Protein AF-A0A0C1NSX1-F1 (afdb_monomer_lite)

Radius of gyration: 23.9 Å; chains: 1; bounding box: 41×48×66 Å

Structure (mmCIF, N/CA/C/O backbone):
data_AF-A0A0C1NSX1-F1
#
_entry.id   AF-A0A0C1NSX1-F1
#
loop_
_atom_site.group_PDB
_atom_site.id
_atom_site.type_symbol
_atom_site.label_atom_id
_atom_site.label_alt_id
_atom_site.label_comp_id
_atom_site.label_asym_id
_atom_site.label_entity_id
_atom_site.label_seq_id
_atom_site.pdbx_PDB_ins_code
_atom_site.Cartn_x
_atom_site.Cartn_y
_atom_site.Cartn_z
_atom_site.occupancy
_atom_site.B_iso_or_equiv
_atom_site.auth_seq_id
_atom_site.auth_comp_id
_atom_site.auth_asym_id
_atom_site.auth_atom_id
_atom_site.pdbx_PDB_model_num
ATOM 1 N N . MET A 1 1 ? 7.435 30.201 -27.116 1.00 33.66 1 MET A N 1
ATOM 2 C CA . MET A 1 1 ? 8.079 30.178 -28.446 1.00 33.66 1 MET A CA 1
ATOM 3 C C . MET A 1 1 ? 8.392 28.733 -28.771 1.00 33.66 1 MET A C 1
ATOM 5 O O . MET A 1 1 ? 9.261 28.170 -28.120 1.00 33.66 1 MET A O 1
ATOM 9 N N . SER A 1 2 ? 7.653 28.121 -29.693 1.00 36.94 2 SER A N 1
ATOM 10 C CA . SER A 1 2 ? 7.909 26.737 -30.106 1.00 36.94 2 SER A CA 1
ATOM 11 C C . SER A 1 2 ? 8.778 26.759 -31.358 1.00 36.94 2 SER A C 1
ATOM 13 O O . SER A 1 2 ? 8.396 27.366 -32.356 1.00 36.94 2 SER A O 1
ATOM 15 N N . PHE A 1 3 ? 9.962 26.157 -31.272 1.00 48.28 3 PHE A N 1
ATOM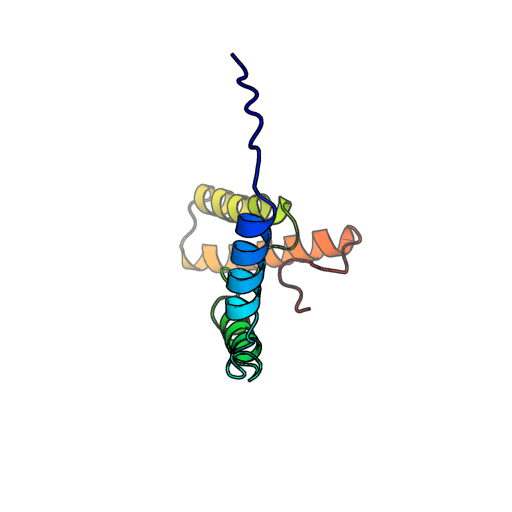 16 C CA . PHE A 1 3 ? 10.903 26.027 -32.379 1.00 48.28 3 PHE A CA 1
ATOM 17 C C . PHE A 1 3 ? 10.681 24.676 -33.056 1.00 48.28 3 PHE A C 1
ATOM 19 O O . PHE A 1 3 ? 10.673 23.644 -32.386 1.00 48.28 3 PHE A O 1
ATOM 26 N N . LEU A 1 4 ? 10.476 24.692 -34.371 1.00 41.91 4 LEU A N 1
ATOM 27 C CA . LEU A 1 4 ? 10.332 23.493 -35.185 1.00 41.91 4 LEU A CA 1
ATOM 28 C C . LEU A 1 4 ? 11.605 23.364 -36.024 1.00 41.91 4 LEU A C 1
ATOM 30 O O . LEU A 1 4 ? 11.859 24.201 -36.886 1.00 41.91 4 LEU A O 1
ATOM 34 N N . SER A 1 5 ? 12.423 22.357 -35.721 1.00 45.56 5 SER A N 1
ATOM 35 C CA . SER A 1 5 ? 13.643 22.054 -36.473 1.00 45.56 5 SER A CA 1
ATOM 36 C C . SER A 1 5 ? 13.412 20.824 -37.335 1.00 45.56 5 SER A C 1
ATOM 38 O O . SER A 1 5 ? 12.991 19.784 -36.826 1.00 45.56 5 SER A O 1
ATOM 40 N N . TRP A 1 6 ? 13.690 20.941 -38.630 1.00 54.56 6 TRP A N 1
ATOM 41 C CA . TRP A 1 6 ? 13.709 19.816 -39.556 1.00 54.56 6 TRP A CA 1
ATOM 42 C C . TRP A 1 6 ? 15.091 19.162 -39.492 1.00 54.56 6 TRP A C 1
ATOM 44 O O . TRP A 1 6 ? 16.081 19.754 -39.918 1.00 54.56 6 TRP A O 1
ATOM 54 N N . LEU A 1 7 ? 15.165 17.965 -38.909 1.00 53.53 7 LEU A N 1
ATOM 55 C CA . LEU A 1 7 ? 16.390 17.171 -38.861 1.00 53.53 7 LEU A CA 1
ATOM 56 C C . LEU A 1 7 ? 16.454 16.344 -40.152 1.00 53.53 7 LEU A C 1
ATOM 58 O O . LEU A 1 7 ? 15.807 15.304 -40.255 1.00 53.53 7 LEU A O 1
ATOM 62 N N . ASP A 1 8 ? 17.171 16.841 -41.158 1.00 56.22 8 ASP A N 1
ATOM 63 C CA . ASP A 1 8 ? 17.446 16.068 -42.369 1.00 56.22 8 ASP A CA 1
ATOM 64 C C . ASP A 1 8 ? 18.477 14.995 -42.011 1.00 56.22 8 ASP A C 1
ATOM 66 O O . ASP A 1 8 ? 19.658 15.280 -41.816 1.00 56.22 8 ASP A O 1
ATOM 70 N N . TYR A 1 9 ? 18.002 13.776 -41.773 1.00 56.59 9 TYR A N 1
ATOM 71 C CA . TYR A 1 9 ? 18.854 12.668 -41.380 1.00 56.59 9 TYR A CA 1
ATOM 72 C C . TYR A 1 9 ? 19.245 11.895 -42.630 1.00 56.59 9 TYR A C 1
ATOM 74 O O . TYR A 1 9 ? 18.379 11.361 -43.330 1.00 56.59 9 TYR A O 1
ATOM 82 N N . SER A 1 10 ? 20.544 11.836 -42.927 1.00 67.44 10 SER A N 1
ATOM 83 C CA . SER A 1 10 ? 21.004 11.090 -44.091 1.00 67.44 10 SER A CA 1
ATOM 84 C C . SER A 1 10 ? 20.699 9.602 -43.894 1.00 67.44 10 SER A C 1
ATOM 86 O O . SER A 1 10 ? 20.864 9.035 -42.809 1.00 67.44 10 SER A O 1
ATOM 88 N N . GLU A 1 11 ? 20.259 8.928 -44.956 1.00 67.75 11 GLU A N 1
ATOM 89 C CA . GLU A 1 11 ? 19.953 7.491 -44.923 1.00 67.75 11 GLU A CA 1
ATOM 90 C C . GLU A 1 11 ? 21.154 6.659 -44.419 1.00 67.75 11 GLU A C 1
ATOM 92 O O . GLU A 1 11 ? 20.992 5.625 -43.766 1.00 67.75 11 GLU A O 1
ATOM 97 N N . ALA A 1 12 ? 22.371 7.162 -44.657 1.00 72.62 12 ALA A N 1
ATOM 98 C CA . ALA A 1 12 ? 23.625 6.584 -44.191 1.00 72.62 12 ALA A CA 1
ATOM 99 C C . ALA A 1 12 ? 23.780 6.619 -42.660 1.00 72.62 12 ALA A C 1
ATOM 101 O O . ALA A 1 12 ? 24.256 5.648 -42.066 1.00 72.62 12 ALA A O 1
ATOM 102 N N . GLU A 1 13 ? 23.366 7.701 -42.000 1.00 70.31 13 GLU A N 1
ATOM 103 C CA . GLU A 1 13 ? 23.410 7.804 -40.539 1.00 70.31 13 GLU A CA 1
ATOM 104 C C . GLU A 1 13 ? 22.348 6.904 -39.901 1.00 70.31 13 GLU A C 1
ATOM 106 O O . GLU A 1 13 ? 22.645 6.198 -38.934 1.00 70.31 13 GLU A O 1
ATOM 111 N N . ARG A 1 14 ? 21.160 6.806 -40.517 1.00 72.00 14 ARG A N 1
ATOM 112 C CA . ARG A 1 14 ? 20.116 5.851 -40.105 1.00 72.00 14 ARG A CA 1
ATOM 113 C C . ARG A 1 14 ? 20.602 4.425 -40.151 1.00 72.00 14 ARG A C 1
ATOM 115 O O . ARG A 1 14 ? 20.344 3.674 -39.212 1.00 72.00 14 ARG A O 1
ATOM 122 N N . ARG A 1 15 ? 21.319 4.055 -41.206 1.00 77.62 15 ARG A N 1
ATOM 123 C CA . ARG A 1 15 ? 21.866 2.707 -41.323 1.00 77.62 15 ARG A CA 1
ATOM 124 C C . ARG A 1 15 ? 22.898 2.428 -40.237 1.00 77.62 15 ARG A C 1
ATOM 126 O O . ARG A 1 15 ? 22.773 1.426 -39.547 1.00 77.62 15 ARG A O 1
ATOM 133 N N . LYS A 1 16 ? 23.812 3.370 -39.981 1.00 78.38 16 LYS A N 1
ATOM 134 C CA . LYS A 1 16 ? 24.784 3.261 -38.881 1.00 78.38 16 LYS A CA 1
ATOM 135 C C . LYS A 1 16 ? 24.128 3.143 -37.505 1.00 78.38 16 LYS A C 1
ATOM 137 O O . LYS A 1 16 ? 24.559 2.312 -36.715 1.00 78.38 16 LYS A O 1
ATOM 142 N N . MET A 1 17 ? 23.103 3.942 -37.199 1.00 74.81 17 MET A N 1
ATOM 143 C CA . MET A 1 17 ? 22.391 3.822 -35.920 1.00 74.81 17 MET A CA 1
ATOM 144 C C . MET A 1 17 ? 21.678 2.477 -35.793 1.00 74.81 17 MET A C 1
ATOM 146 O O . MET A 1 17 ? 21.740 1.864 -34.732 1.00 74.81 17 MET A O 1
ATOM 150 N N . LEU A 1 18 ? 21.031 2.003 -36.860 1.00 78.06 18 LEU A N 1
ATOM 151 C CA . LEU A 1 18 ? 20.379 0.694 -36.858 1.00 78.06 18 LEU A CA 1
ATOM 152 C C . LEU A 1 18 ? 21.389 -0.447 -36.687 1.00 78.06 18 LEU A C 1
ATOM 154 O O . LEU A 1 18 ? 21.120 -1.364 -35.918 1.00 78.06 18 LEU A O 1
ATOM 158 N N . ASP A 1 19 ? 22.564 -0.357 -37.311 1.00 78.00 19 ASP A N 1
ATOM 159 C CA . ASP A 1 19 ? 23.637 -1.339 -37.141 1.00 78.00 19 ASP A CA 1
ATOM 160 C C . ASP A 1 19 ? 24.171 -1.338 -35.699 1.00 78.00 19 ASP A C 1
ATOM 162 O O . ASP A 1 19 ? 24.331 -2.399 -35.099 1.00 78.00 19 ASP A O 1
ATOM 166 N N . VAL A 1 20 ? 24.360 -0.163 -35.086 1.00 75.56 20 VAL A N 1
ATOM 167 C CA . VAL A 1 20 ? 24.753 -0.042 -33.669 1.00 75.56 20 VAL A CA 1
ATOM 168 C C . VAL A 1 20 ? 23.689 -0.635 -32.743 1.00 75.56 20 VAL A C 1
ATOM 170 O O . VAL A 1 20 ? 24.022 -1.403 -31.844 1.00 75.56 20 VAL A O 1
ATOM 173 N N . ILE A 1 21 ? 22.409 -0.343 -32.980 1.00 72.69 21 ILE A N 1
ATOM 174 C CA . ILE A 1 21 ? 21.299 -0.939 -32.223 1.00 72.69 21 ILE A CA 1
ATOM 175 C C . ILE A 1 21 ? 21.285 -2.463 -32.402 1.00 72.69 21 ILE A C 1
ATOM 177 O O . ILE A 1 21 ? 21.087 -3.183 -31.427 1.00 72.69 21 ILE A O 1
ATOM 181 N N . SER A 1 22 ? 21.554 -2.969 -33.610 1.00 70.00 22 SER A N 1
ATOM 182 C CA . SER A 1 22 ? 21.608 -4.411 -33.884 1.00 70.00 22 SER A CA 1
ATOM 183 C C . SER A 1 22 ? 22.763 -5.118 -33.159 1.00 70.00 22 SER A C 1
ATOM 185 O O . SER A 1 22 ? 22.605 -6.252 -32.711 1.00 70.00 22 SER A O 1
ATOM 187 N N . LEU A 1 23 ? 23.897 -4.432 -32.970 1.00 67.88 23 LEU A N 1
ATOM 188 C CA . LEU A 1 23 ? 25.037 -4.933 -32.197 1.00 67.88 23 LEU A CA 1
ATOM 189 C C . LEU A 1 23 ? 24.711 -5.028 -30.701 1.00 67.88 23 LEU A C 1
ATOM 191 O O . LEU A 1 23 ? 25.118 -5.987 -30.058 1.00 67.88 23 LEU A O 1
ATOM 195 N N . PHE A 1 24 ? 23.919 -4.099 -30.155 1.00 61.03 24 PHE A N 1
ATOM 196 C CA . PHE A 1 24 ? 23.404 -4.192 -28.779 1.00 61.03 24 PHE A CA 1
ATOM 197 C C . PHE A 1 24 ? 22.213 -5.154 -28.631 1.00 61.03 24 PHE A C 1
ATOM 199 O O . PHE A 1 24 ? 21.915 -5.591 -27.523 1.00 61.03 24 PHE A O 1
ATOM 206 N N . GLN A 1 25 ? 21.544 -5.512 -29.732 1.00 60.69 25 GLN A N 1
ATOM 207 C CA . GLN A 1 25 ? 20.566 -6.604 -29.776 1.00 60.69 25 GLN A CA 1
ATOM 208 C C . GLN A 1 25 ? 21.219 -7.989 -29.856 1.00 60.69 25 GLN A C 1
ATOM 210 O O . GLN A 1 25 ? 20.497 -8.989 -29.791 1.00 60.69 25 GLN A O 1
ATOM 215 N N . GLN A 1 26 ? 22.553 -8.088 -29.967 1.00 55.53 26 GLN A N 1
ATOM 216 C CA . GLN A 1 26 ? 23.231 -9.357 -29.722 1.00 55.53 26 GLN A CA 1
ATOM 217 C C . GLN A 1 26 ? 23.032 -9.741 -28.258 1.00 55.53 26 GLN A C 1
ATOM 219 O O . GLN A 1 26 ? 23.663 -9.248 -27.328 1.00 55.53 26 GLN A O 1
ATOM 224 N N . LYS A 1 27 ? 22.054 -10.623 -28.107 1.00 52.97 27 LYS A N 1
ATOM 225 C CA . LYS A 1 27 ? 21.547 -11.231 -26.894 1.00 52.97 27 LYS A CA 1
ATOM 226 C C . LYS A 1 27 ? 22.667 -12.042 -26.243 1.00 52.97 27 LYS A C 1
ATOM 228 O O . LYS A 1 27 ? 22.868 -13.210 -26.571 1.00 52.97 27 LYS A O 1
ATOM 233 N N . GLU A 1 28 ? 23.422 -11.415 -25.346 1.00 53.28 28 GLU A N 1
ATOM 234 C CA . GLU A 1 28 ? 24.316 -12.116 -24.425 1.00 53.28 28 GLU A CA 1
ATOM 235 C C . GLU A 1 28 ? 23.496 -13.215 -23.729 1.00 53.28 28 GLU A C 1
ATOM 237 O O . GLU A 1 28 ? 22.625 -12.943 -22.903 1.00 53.28 28 GLU A O 1
ATOM 242 N N . SER A 1 29 ? 23.748 -14.477 -24.090 1.00 51.09 29 SER A N 1
ATOM 243 C CA . SER A 1 29 ? 23.002 -15.669 -23.638 1.00 51.09 29 SER A CA 1
ATOM 244 C C . SER A 1 29 ? 23.074 -15.924 -22.124 1.00 51.09 29 SER A C 1
ATOM 246 O O . SER A 1 29 ? 22.599 -16.946 -21.638 1.00 51.09 29 SER A O 1
ATOM 248 N N . ARG A 1 30 ? 23.673 -15.012 -21.354 1.00 51.81 30 ARG A N 1
ATOM 249 C CA . ARG A 1 30 ? 23.765 -15.084 -19.894 1.00 51.81 30 ARG A CA 1
ATOM 250 C C . ARG A 1 30 ? 22.492 -14.641 -19.178 1.00 51.81 30 ARG A C 1
ATOM 252 O O . ARG A 1 30 ? 22.314 -15.053 -18.036 1.00 51.81 30 ARG A O 1
ATOM 259 N N . ASP A 1 31 ? 21.625 -13.851 -19.812 1.00 52.84 31 ASP A N 1
ATOM 260 C CA . ASP A 1 31 ? 20.462 -13.255 -19.129 1.00 52.84 31 ASP A CA 1
ATOM 261 C C . ASP A 1 31 ? 19.196 -14.137 -19.156 1.00 52.84 31 ASP A C 1
ATOM 263 O O . ASP A 1 31 ? 18.249 -13.904 -18.412 1.00 52.84 31 ASP A O 1
ATOM 267 N N . GLU A 1 32 ? 19.186 -15.220 -19.945 1.00 55.78 32 GLU A N 1
ATOM 268 C CA . GLU A 1 32 ? 18.072 -16.187 -19.965 1.00 55.78 32 GLU A CA 1
ATOM 269 C C . GLU A 1 32 ? 18.200 -17.310 -18.921 1.00 55.78 32 GLU A C 1
ATOM 271 O O . GLU A 1 32 ? 17.317 -18.155 -18.808 1.00 55.78 32 GLU A O 1
ATOM 276 N N . LEU A 1 33 ? 19.256 -17.317 -18.098 1.00 56.38 33 LEU A N 1
ATOM 277 C CA . LEU A 1 33 ? 19.472 -18.344 -17.064 1.00 56.38 33 LEU A CA 1
ATOM 278 C C . LEU A 1 33 ? 18.534 -18.226 -15.844 1.00 56.38 33 LEU A C 1
ATOM 280 O O . LEU A 1 33 ? 18.786 -18.831 -14.805 1.00 56.38 33 LEU A O 1
ATOM 284 N N . GLY A 1 34 ? 17.450 -17.451 -15.939 1.00 57.50 34 GLY A N 1
ATOM 285 C CA . GLY A 1 34 ? 16.452 -17.342 -14.872 1.00 57.50 34 GLY A CA 1
ATOM 286 C C . GLY A 1 34 ? 16.944 -16.592 -13.634 1.00 57.50 34 GLY A C 1
ATOM 287 O O . GLY A 1 34 ? 16.263 -16.595 -12.614 1.00 57.50 34 GLY A O 1
ATOM 288 N N . VAL A 1 35 ? 18.099 -15.917 -13.704 1.00 66.19 35 VAL A N 1
ATOM 289 C CA . VAL A 1 35 ? 18.626 -15.105 -12.592 1.00 66.19 35 VAL A CA 1
ATOM 290 C C . VAL A 1 35 ? 17.648 -13.989 -12.231 1.00 66.19 35 VAL A C 1
ATOM 292 O O . VAL A 1 35 ? 17.464 -13.727 -11.047 1.00 66.19 35 VAL A O 1
ATOM 295 N N . GLY A 1 36 ? 16.978 -13.389 -13.223 1.00 64.69 36 GLY A N 1
ATOM 296 C CA . GLY A 1 36 ? 15.881 -12.444 -12.998 1.00 64.69 36 GLY A CA 1
ATOM 297 C C . GLY A 1 36 ? 14.742 -13.070 -12.191 1.00 64.69 36 GLY A C 1
ATOM 298 O O . GLY A 1 36 ? 14.419 -12.578 -11.120 1.00 64.69 36 GLY A O 1
ATOM 299 N N . THR A 1 37 ? 14.227 -14.225 -12.619 1.00 67.62 37 THR A N 1
ATOM 300 C CA . THR A 1 37 ? 13.156 -14.954 -11.914 1.00 67.62 37 THR A CA 1
ATOM 301 C C . THR A 1 37 ? 13.550 -15.364 -10.493 1.00 67.62 37 THR A C 1
ATOM 303 O O . THR A 1 37 ? 12.756 -15.232 -9.565 1.00 67.62 37 THR A O 1
ATOM 306 N N . VAL A 1 38 ? 14.779 -15.849 -10.299 1.00 71.69 38 VAL A N 1
ATOM 307 C CA . VAL A 1 38 ? 15.300 -16.246 -8.983 1.00 71.69 38 VAL A CA 1
ATOM 308 C C . VAL A 1 38 ? 15.453 -15.024 -8.080 1.00 71.69 38 VAL A C 1
ATOM 310 O O . VAL A 1 38 ? 15.036 -15.057 -6.924 1.00 71.69 38 VAL A O 1
ATOM 313 N N . ARG A 1 39 ? 16.013 -13.931 -8.605 1.00 70.19 39 ARG A N 1
ATOM 314 C CA . ARG A 1 39 ? 16.137 -12.656 -7.895 1.00 70.19 39 ARG A CA 1
ATOM 315 C C . ARG A 1 39 ? 14.772 -12.110 -7.496 1.00 70.19 39 ARG A C 1
ATOM 317 O O . ARG A 1 39 ? 14.637 -11.697 -6.351 1.00 70.19 39 ARG A O 1
ATOM 324 N N . ASP A 1 40 ? 13.803 -12.110 -8.402 1.00 67.44 40 ASP A N 1
ATOM 325 C CA . ASP A 1 40 ? 12.458 -11.595 -8.142 1.00 67.44 40 ASP A CA 1
ATOM 326 C C . ASP A 1 40 ? 11.745 -12.462 -7.103 1.00 67.44 40 ASP A C 1
ATOM 328 O O . ASP A 1 40 ? 11.216 -11.932 -6.135 1.00 67.44 40 ASP A O 1
ATOM 332 N N . SER A 1 41 ? 11.889 -13.789 -7.183 1.00 69.31 41 SER A N 1
ATOM 333 C CA . SER A 1 41 ? 11.377 -14.707 -6.155 1.00 69.31 41 SER A CA 1
ATOM 334 C C . SER A 1 41 ? 11.979 -14.415 -4.775 1.00 69.31 41 SER A C 1
ATOM 336 O O . SER A 1 41 ? 11.268 -14.365 -3.774 1.00 69.31 41 SER A O 1
ATOM 338 N N . PHE A 1 42 ? 13.295 -14.186 -4.696 1.00 67.06 42 PHE A N 1
ATOM 339 C CA . PHE A 1 42 ? 13.935 -13.782 -3.443 1.00 67.06 42 PHE A CA 1
ATOM 340 C C . PHE A 1 42 ? 13.507 -12.381 -2.997 1.00 67.06 42 PHE A C 1
ATOM 342 O O . PHE A 1 42 ? 13.360 -12.150 -1.800 1.00 67.06 42 PHE A O 1
ATOM 349 N N . ALA A 1 43 ? 13.297 -11.448 -3.922 1.00 66.38 43 ALA A N 1
ATOM 350 C CA . ALA A 1 43 ? 12.837 -10.104 -3.607 1.00 66.38 43 ALA A CA 1
ATOM 351 C C . ALA A 1 43 ? 11.410 -10.121 -3.044 1.00 66.38 43 ALA A C 1
ATOM 353 O O . ALA A 1 43 ? 11.155 -9.452 -2.048 1.00 66.38 43 ALA A O 1
ATOM 354 N N . ASP A 1 44 ? 10.517 -10.931 -3.605 1.00 65.38 44 ASP A N 1
ATOM 355 C CA . ASP A 1 44 ? 9.151 -11.122 -3.113 1.00 65.38 44 ASP A CA 1
ATOM 356 C C . ASP A 1 44 ? 9.123 -11.778 -1.727 1.00 65.38 44 ASP A C 1
ATOM 358 O O . ASP A 1 44 ? 8.313 -11.406 -0.877 1.00 65.38 44 ASP A O 1
ATOM 362 N N . ILE A 1 45 ? 10.051 -12.702 -1.456 1.00 65.88 45 ILE A N 1
ATOM 363 C CA . ILE A 1 45 ? 10.191 -13.340 -0.138 1.00 65.88 45 ILE A CA 1
ATOM 364 C C . ILE A 1 45 ? 10.769 -12.369 0.901 1.00 65.88 45 ILE A C 1
ATOM 366 O O . ILE A 1 45 ? 10.279 -12.307 2.030 1.00 65.88 45 ILE A O 1
ATOM 370 N N . PHE A 1 46 ? 11.832 -11.636 0.560 1.00 54.34 46 PHE A N 1
ATOM 371 C CA . PHE A 1 46 ? 12.590 -10.841 1.532 1.00 54.34 46 PHE A CA 1
ATOM 372 C C . PHE A 1 46 ? 12.100 -9.399 1.682 1.00 54.34 46 PHE A C 1
ATOM 374 O O . PHE A 1 46 ? 12.328 -8.791 2.728 1.00 54.34 46 PHE A O 1
ATOM 381 N N . PHE A 1 47 ? 11.425 -8.844 0.674 1.00 54.62 47 PHE A N 1
ATOM 382 C CA . PHE A 1 47 ? 11.046 -7.432 0.630 1.00 54.62 47 PHE A CA 1
ATOM 383 C C . PHE A 1 47 ? 9.604 -7.192 0.138 1.00 54.62 47 PHE A C 1
ATOM 385 O O . PHE A 1 47 ? 9.389 -6.284 -0.671 1.00 54.62 47 PHE A O 1
ATOM 392 N N . PRO A 1 48 ? 8.589 -7.898 0.682 1.00 52.34 48 PRO A N 1
ATOM 393 C CA . PRO A 1 48 ? 7.208 -7.898 0.173 1.00 52.34 48 PRO A CA 1
ATOM 394 C C . PRO A 1 48 ? 6.506 -6.525 0.178 1.00 52.34 48 PRO A C 1
ATOM 396 O O . PRO A 1 48 ? 5.408 -6.384 -0.347 1.00 52.34 48 PRO A O 1
ATOM 399 N N . GLY A 1 49 ? 7.113 -5.500 0.789 1.00 49.34 49 GLY A N 1
ATOM 400 C CA . GLY A 1 49 ? 6.605 -4.126 0.801 1.00 49.34 49 GLY A CA 1
ATOM 401 C C . GLY A 1 49 ? 7.334 -3.143 -0.124 1.00 49.34 49 GLY A C 1
ATOM 402 O O . GLY A 1 49 ? 6.828 -2.042 -0.326 1.00 49.34 49 GLY A O 1
ATOM 403 N N . THR A 1 50 ? 8.508 -3.491 -0.672 1.00 48.56 50 THR A N 1
ATOM 404 C CA . THR A 1 50 ? 9.333 -2.564 -1.480 1.00 48.56 50 THR A CA 1
ATOM 405 C C . THR A 1 50 ? 9.720 -3.094 -2.858 1.00 48.56 50 THR A C 1
ATOM 407 O O . THR A 1 50 ? 10.095 -2.291 -3.710 1.00 48.56 50 THR A O 1
ATOM 410 N N . SER A 1 51 ? 9.652 -4.406 -3.098 1.00 50.06 51 SER A N 1
ATOM 411 C CA . SER A 1 51 ? 9.888 -5.006 -4.423 1.00 50.06 51 SER A CA 1
ATOM 412 C C . SER A 1 51 ? 8.610 -5.178 -5.242 1.00 50.06 51 SER A C 1
ATOM 414 O O . SER A 1 51 ? 8.678 -5.224 -6.467 1.00 50.06 51 SER A O 1
ATOM 416 N N . THR A 1 52 ? 7.443 -5.228 -4.597 1.00 53.81 52 THR A N 1
ATOM 417 C CA . THR A 1 52 ? 6.170 -5.397 -5.297 1.00 53.81 52 THR A CA 1
ATOM 418 C C . THR A 1 52 ? 5.801 -4.116 -6.040 1.00 53.81 52 THR A C 1
ATOM 420 O O . THR A 1 52 ? 5.421 -3.106 -5.438 1.00 53.81 52 THR A O 1
ATOM 423 N N . ILE A 1 53 ? 5.887 -4.165 -7.371 1.00 58.44 53 ILE A N 1
ATOM 424 C CA . ILE A 1 53 ? 5.281 -3.154 -8.237 1.00 58.44 53 ILE A CA 1
ATOM 425 C C . ILE A 1 53 ? 3.790 -3.120 -7.897 1.00 58.44 53 ILE A C 1
ATOM 427 O O . ILE A 1 53 ? 3.066 -4.089 -8.116 1.00 58.44 53 ILE A O 1
ATOM 431 N N . GLN A 1 54 ? 3.331 -2.002 -7.335 1.00 62.72 54 GLN A N 1
ATOM 432 C CA . GLN A 1 54 ? 1.915 -1.808 -7.051 1.00 62.72 54 GLN A CA 1
ATOM 433 C C . GLN A 1 54 ? 1.155 -1.873 -8.378 1.00 62.72 54 GLN A C 1
ATOM 435 O O . GLN A 1 54 ? 1.358 -1.040 -9.260 1.00 62.72 54 GLN A O 1
ATOM 440 N N . THR A 1 55 ? 0.262 -2.848 -8.520 1.00 68.62 55 THR A N 1
ATOM 441 C CA . THR A 1 55 ? -0.525 -3.057 -9.747 1.00 68.62 55 THR A CA 1
ATOM 442 C C . THR A 1 55 ? -1.477 -1.890 -10.032 1.00 68.62 55 THR A C 1
ATOM 444 O O . THR A 1 55 ? -1.954 -1.734 -11.155 1.00 68.62 55 THR A O 1
ATOM 447 N N . ARG A 1 56 ? -1.788 -1.061 -9.019 1.00 74.19 56 ARG A N 1
ATOM 448 C CA . ARG A 1 56 ? -2.773 0.026 -9.097 1.00 74.19 56 ARG A CA 1
ATOM 449 C C . ARG A 1 56 ? -2.352 1.249 -8.275 1.00 74.19 56 ARG A C 1
ATOM 451 O O . ARG A 1 56 ? -1.892 1.139 -7.141 1.00 74.19 56 ARG A O 1
ATOM 458 N N . ALA A 1 57 ? -2.610 2.442 -8.815 1.00 80.62 57 ALA A N 1
ATOM 459 C CA . ALA A 1 57 ? -2.145 3.713 -8.246 1.00 80.62 57 ALA A CA 1
ATOM 460 C C . ALA A 1 57 ? -2.703 4.036 -6.844 1.00 80.62 57 ALA A C 1
ATOM 462 O O . ALA A 1 57 ? -2.038 4.666 -6.027 1.00 80.62 57 ALA A O 1
ATOM 463 N N . ARG A 1 58 ? -3.922 3.597 -6.523 1.00 81.12 58 ARG A N 1
ATOM 464 C CA . ARG A 1 58 ? -4.556 3.883 -5.222 1.00 81.12 58 ARG A CA 1
ATOM 465 C C . ARG A 1 58 ? -3.837 3.245 -4.026 1.00 81.12 58 ARG A C 1
ATOM 467 O O . ARG A 1 58 ? -3.990 3.724 -2.907 1.00 81.12 58 ARG A O 1
ATOM 474 N N . TYR A 1 59 ? -3.040 2.195 -4.238 1.00 81.94 59 TYR A N 1
ATOM 475 C CA . TYR A 1 59 ? -2.288 1.556 -3.155 1.00 81.94 59 TYR A CA 1
ATOM 476 C C . TYR A 1 59 ? -1.195 2.474 -2.592 1.00 81.94 59 TYR A C 1
ATOM 478 O O . TYR A 1 59 ? -0.922 2.432 -1.393 1.00 81.94 59 TYR A O 1
ATOM 486 N N . PHE A 1 60 ? -0.689 3.409 -3.407 1.00 79.50 60 PHE A N 1
ATOM 487 C CA . PHE A 1 60 ? 0.188 4.494 -2.956 1.00 79.50 60 PHE A CA 1
ATOM 488 C C . PHE A 1 60 ? -0.507 5.501 -2.027 1.00 79.50 60 PHE A C 1
ATOM 490 O O . PHE A 1 60 ? 0.169 6.322 -1.418 1.00 79.50 60 PHE A O 1
ATOM 497 N N . LEU A 1 61 ? -1.838 5.459 -1.905 1.00 85.50 61 LEU A N 1
ATOM 498 C CA . LEU A 1 61 ? -2.597 6.289 -0.968 1.00 85.50 61 LEU A CA 1
ATOM 499 C C . LEU A 1 61 ? -3.014 5.491 0.267 1.00 85.50 61 LEU A C 1
ATOM 501 O O . LEU A 1 61 ? -2.802 5.944 1.389 1.00 85.50 61 LEU A O 1
ATOM 505 N N . PHE A 1 62 ? -3.567 4.290 0.075 1.00 87.38 62 PHE A N 1
ATOM 506 C CA . PHE A 1 62 ? -4.106 3.490 1.177 1.00 87.38 62 PHE A CA 1
ATOM 507 C C . PHE A 1 62 ? -3.042 3.092 2.199 1.00 87.38 62 PHE A C 1
ATOM 509 O O . PHE A 1 62 ? -3.263 3.270 3.397 1.00 87.38 62 PHE A O 1
ATOM 516 N N . VAL A 1 63 ? -1.879 2.616 1.742 1.00 83.62 63 VAL A N 1
ATOM 517 C CA . VAL A 1 63 ? -0.814 2.176 2.651 1.00 83.62 63 VAL A CA 1
ATOM 518 C C . VAL A 1 63 ? -0.278 3.360 3.472 1.00 83.62 63 VAL A C 1
ATOM 520 O O . VAL A 1 63 ? -0.358 3.290 4.701 1.00 83.62 63 VAL A O 1
ATOM 523 N N . PRO A 1 64 ? 0.155 4.496 2.882 1.00 86.94 64 PRO A N 1
ATOM 524 C CA . PRO A 1 64 ? 0.589 5.644 3.680 1.00 86.94 64 PRO A CA 1
ATOM 525 C C . PRO A 1 64 ? -0.498 6.211 4.596 1.00 86.94 64 PRO A C 1
ATOM 527 O O . PRO A 1 64 ? -0.198 6.597 5.723 1.00 86.94 64 PRO A O 1
ATOM 530 N N . TRP A 1 65 ? -1.766 6.241 4.171 1.00 91.69 65 TRP A N 1
ATOM 531 C CA . TRP A 1 65 ? -2.858 6.714 5.028 1.00 91.69 65 TRP A CA 1
ATOM 532 C C . TRP A 1 65 ? -3.078 5.841 6.261 1.00 91.69 65 TRP A C 1
ATOM 534 O O . TRP A 1 65 ? -3.346 6.387 7.334 1.00 91.69 65 TRP A O 1
ATOM 544 N N . ILE A 1 66 ? -2.922 4.518 6.145 1.00 88.56 66 ILE A N 1
ATOM 545 C CA . ILE A 1 66 ? -2.977 3.610 7.296 1.00 88.56 66 ILE A CA 1
ATOM 546 C C . ILE A 1 66 ? -1.898 3.991 8.313 1.00 88.56 66 ILE A C 1
ATOM 548 O O . ILE A 1 66 ? -2.219 4.175 9.489 1.00 88.56 66 ILE A O 1
ATOM 552 N N . TYR A 1 67 ? -0.654 4.178 7.868 1.00 86.06 67 TYR A N 1
ATOM 553 C CA . TYR A 1 67 ? 0.452 4.541 8.757 1.00 86.06 67 TYR A CA 1
ATOM 554 C C . TYR A 1 67 ? 0.312 5.954 9.338 1.00 86.06 67 TYR A C 1
ATOM 556 O O . TYR A 1 67 ? 0.539 6.130 10.531 1.00 86.06 67 TYR A O 1
ATOM 564 N N . LEU A 1 68 ? -0.157 6.935 8.562 1.00 88.69 68 LEU A N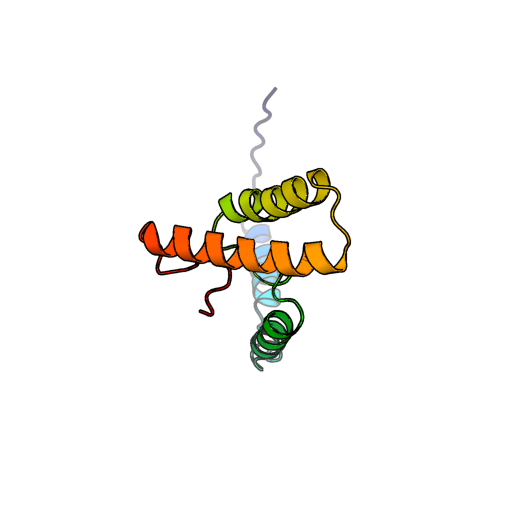 1
ATOM 565 C CA . LEU A 1 68 ? -0.425 8.293 9.055 1.00 88.69 68 LEU A CA 1
ATOM 566 C C . LEU A 1 68 ? -1.554 8.341 10.095 1.00 88.69 68 LEU A C 1
ATOM 568 O O . LEU A 1 68 ? -1.559 9.208 10.970 1.00 88.69 68 LEU A O 1
ATOM 572 N N . ASP A 1 69 ? -2.562 7.472 9.997 1.00 89.44 69 ASP A N 1
ATOM 573 C CA . ASP A 1 69 ? -3.601 7.369 11.030 1.00 89.44 69 ASP A CA 1
ATOM 574 C C . ASP A 1 69 ? -3.071 6.659 12.286 1.00 89.44 69 ASP A C 1
ATOM 576 O O . ASP A 1 69 ? -3.376 7.069 13.404 1.00 89.44 69 ASP A O 1
ATOM 580 N N . LEU A 1 70 ? -2.227 5.635 12.133 1.00 87.69 70 LEU A N 1
ATOM 581 C CA . LEU A 1 70 ? -1.584 4.970 13.270 1.00 87.69 70 LEU A CA 1
ATOM 582 C C . LEU A 1 70 ? -0.612 5.892 14.015 1.00 87.69 70 LEU A C 1
ATOM 584 O O . LEU A 1 70 ? -0.654 5.947 15.243 1.00 87.69 70 LEU A O 1
ATOM 588 N N . GLU A 1 71 ? 0.188 6.673 13.290 1.00 86.62 71 GLU A N 1
ATOM 589 C CA . GLU A 1 71 ? 1.081 7.689 13.855 1.00 86.62 71 GLU A CA 1
ATOM 590 C C . GLU A 1 71 ? 0.292 8.726 14.667 1.00 86.62 71 GLU A C 1
ATOM 592 O O . GLU A 1 71 ? 0.621 9.018 15.820 1.00 86.62 71 GLU A O 1
ATOM 597 N N . ARG A 1 72 ? -0.822 9.225 14.112 1.00 88.62 72 ARG A N 1
ATOM 598 C CA . ARG A 1 72 ? -1.707 10.179 14.801 1.00 88.62 72 ARG A CA 1
ATOM 599 C C . ARG A 1 72 ? -2.298 9.634 16.098 1.00 88.62 72 ARG A C 1
ATOM 601 O O . ARG A 1 72 ? -2.568 10.411 17.012 1.00 88.62 72 ARG A O 1
ATOM 608 N N . ARG A 1 73 ? -2.478 8.316 16.203 1.00 85.56 73 ARG A N 1
ATOM 609 C CA . ARG A 1 73 ? -3.012 7.650 17.400 1.00 85.56 73 ARG A CA 1
ATOM 610 C C . ARG A 1 73 ? -1.978 7.482 18.519 1.00 85.56 73 ARG A C 1
ATOM 612 O O . ARG A 1 73 ? -2.377 7.051 19.597 1.00 85.56 73 ARG A O 1
ATOM 619 N N . LYS A 1 74 ? -0.700 7.836 18.293 1.00 75.31 74 LYS A N 1
ATOM 620 C CA . LYS A 1 74 ? 0.399 7.830 19.284 1.00 75.31 74 LYS A CA 1
ATOM 621 C C . LYS A 1 74 ? 0.437 6.566 20.158 1.00 75.31 74 LYS A C 1
ATOM 623 O O . LYS A 1 74 ? 0.522 6.650 21.380 1.00 75.31 74 LYS A O 1
ATOM 628 N N . LYS A 1 75 ? 0.321 5.397 19.530 1.00 70.75 75 LYS A N 1
ATOM 629 C CA . LYS A 1 75 ? 0.372 4.102 20.218 1.00 70.75 75 LYS A CA 1
ATOM 630 C C . LYS A 1 75 ? 1.810 3.604 20.364 1.00 70.75 75 LYS A C 1
ATOM 632 O O . LYS A 1 75 ? 2.666 3.946 19.551 1.00 70.75 75 LYS A O 1
ATOM 637 N N . ASP A 1 76 ? 2.055 2.753 21.361 1.00 76.88 76 ASP A N 1
ATOM 638 C CA . ASP A 1 76 ? 3.342 2.067 21.524 1.00 76.88 76 ASP A CA 1
ATOM 639 C C . ASP A 1 76 ? 3.698 1.265 20.264 1.00 76.88 76 ASP A C 1
ATOM 641 O O . ASP A 1 76 ? 2.813 0.727 19.580 1.00 76.88 76 ASP A O 1
ATOM 645 N N . SER A 1 77 ? 4.994 1.173 19.944 1.00 72.44 77 SER A N 1
ATOM 646 C CA . SER A 1 77 ? 5.457 0.600 18.669 1.00 72.44 77 SER A CA 1
ATOM 647 C C . SER A 1 77 ? 5.014 -0.857 18.476 1.00 72.44 77 SER A C 1
ATOM 649 O O . SER A 1 77 ? 4.630 -1.242 17.372 1.00 72.44 77 SER A O 1
ATOM 651 N N . GLU A 1 78 ? 4.959 -1.638 19.558 1.00 75.00 78 GLU A N 1
ATOM 652 C CA . GLU A 1 78 ? 4.523 -3.037 19.540 1.00 75.00 78 GLU A C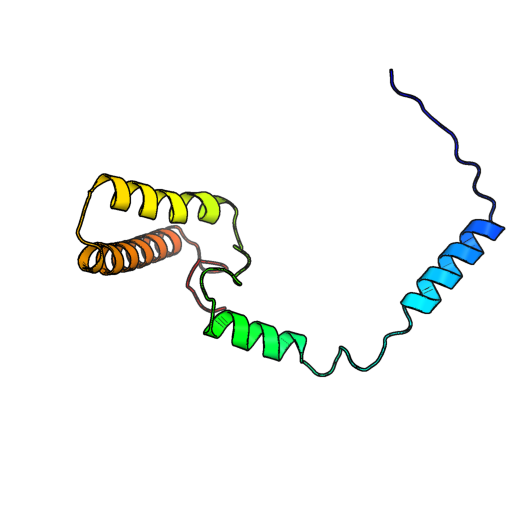A 1
ATOM 653 C C . GLU A 1 78 ? 3.041 -3.171 19.153 1.00 75.00 78 GLU A C 1
ATOM 655 O O . GLU A 1 78 ? 2.667 -3.980 18.301 1.00 75.00 78 GLU A O 1
ATOM 660 N N . THR A 1 79 ? 2.180 -2.309 19.704 1.00 79.88 79 THR A N 1
ATOM 661 C CA . THR A 1 79 ? 0.754 -2.285 19.337 1.00 79.88 79 THR A CA 1
ATOM 662 C C . THR A 1 79 ? 0.521 -1.731 17.935 1.00 79.88 79 THR A C 1
ATOM 664 O O . THR A 1 79 ? -0.408 -2.160 17.251 1.00 79.88 79 THR A O 1
ATOM 667 N N . THR A 1 80 ? 1.392 -0.829 17.479 1.00 82.81 80 THR A N 1
ATOM 668 C CA . THR A 1 80 ? 1.313 -0.209 16.153 1.00 82.81 80 THR A CA 1
ATOM 669 C C . THR A 1 80 ? 1.523 -1.230 15.041 1.00 82.81 80 THR A C 1
ATOM 671 O O . THR A 1 80 ? 0.757 -1.239 14.081 1.00 82.81 80 THR A O 1
ATOM 674 N N . ALA A 1 81 ? 2.499 -2.134 15.180 1.00 80.19 81 ALA A N 1
ATOM 675 C CA . ALA A 1 81 ? 2.743 -3.182 14.188 1.00 80.19 81 ALA A CA 1
ATOM 676 C C . ALA A 1 81 ? 1.545 -4.137 14.050 1.00 80.19 81 ALA A C 1
ATOM 678 O O . ALA A 1 81 ? 1.108 -4.446 12.939 1.00 80.19 81 ALA A O 1
ATOM 679 N N . ARG A 1 82 ? 0.962 -4.559 15.180 1.00 84.31 82 ARG A N 1
ATOM 680 C CA . ARG A 1 82 ? -0.229 -5.419 15.186 1.00 84.31 82 ARG A CA 1
ATOM 681 C C . ARG A 1 82 ? -1.437 -4.725 14.555 1.00 84.31 82 ARG A C 1
ATOM 683 O O . ARG A 1 82 ? -2.154 -5.333 13.763 1.00 84.31 82 ARG A O 1
ATOM 690 N N . ASP A 1 83 ? -1.655 -3.458 14.894 1.00 86.62 83 ASP A N 1
ATOM 691 C CA . ASP A 1 83 ? -2.768 -2.674 14.360 1.00 86.62 83 ASP A CA 1
ATOM 692 C C . ASP A 1 83 ? -2.594 -2.377 12.862 1.00 86.62 83 ASP A C 1
ATOM 694 O O . ASP A 1 83 ? -3.577 -2.406 12.121 1.00 86.62 83 ASP A O 1
ATOM 698 N N . ALA A 1 84 ? -1.360 -2.149 12.398 1.00 85.69 84 ALA A N 1
ATOM 699 C CA . ALA A 1 84 ? -1.040 -2.022 10.977 1.00 85.69 84 ALA A CA 1
ATOM 700 C C . ALA A 1 84 ? -1.401 -3.298 10.218 1.00 85.69 84 ALA A C 1
ATOM 702 O O . ALA A 1 84 ? -2.135 -3.230 9.234 1.00 85.69 84 ALA A O 1
ATOM 703 N N . ARG A 1 85 ? -0.979 -4.461 10.729 1.00 83.56 85 ARG A N 1
ATOM 704 C CA . ARG A 1 85 ? -1.289 -5.754 10.112 1.00 83.56 85 ARG A CA 1
ATOM 705 C C . ARG A 1 85 ? -2.791 -6.009 10.042 1.00 83.56 85 ARG A C 1
ATOM 707 O O . ARG A 1 85 ? -3.289 -6.480 9.027 1.00 83.56 85 ARG A O 1
ATOM 714 N N . LYS A 1 86 ? -3.530 -5.672 11.103 1.00 89.19 86 LYS A N 1
ATOM 715 C CA . LYS A 1 86 ? -4.992 -5.794 11.104 1.00 89.19 86 LYS A CA 1
ATOM 716 C C . LYS A 1 86 ? -5.629 -4.927 10.014 1.00 89.19 86 LYS A C 1
ATOM 718 O O . LYS A 1 86 ? -6.455 -5.412 9.256 1.00 89.19 86 LYS A O 1
ATOM 723 N N . ARG A 1 87 ? -5.211 -3.665 9.905 1.00 89.94 87 ARG A N 1
ATOM 724 C CA . ARG A 1 87 ? -5.737 -2.735 8.895 1.00 89.94 87 ARG A CA 1
ATOM 725 C C . ARG A 1 87 ? -5.397 -3.121 7.468 1.00 89.94 87 ARG A C 1
ATOM 727 O O . ARG A 1 87 ? -6.173 -2.832 6.566 1.00 89.94 87 ARG A O 1
ATOM 734 N N . GLU A 1 88 ? -4.241 -3.736 7.272 1.00 85.56 88 GLU A N 1
ATOM 735 C CA . GLU A 1 88 ? -3.857 -4.318 5.993 1.00 85.56 88 GLU A CA 1
ATOM 736 C C . GLU A 1 88 ? -4.838 -5.428 5.592 1.00 85.56 88 GLU A C 1
ATOM 738 O O . GLU A 1 88 ? -5.377 -5.379 4.491 1.00 85.56 88 GLU A O 1
ATOM 743 N N . TYR A 1 89 ? -5.157 -6.360 6.498 1.00 86.44 89 TYR A N 1
ATOM 744 C CA . TYR A 1 89 ? -6.171 -7.390 6.240 1.00 86.44 89 TYR A CA 1
ATOM 745 C C . TYR A 1 89 ? -7.558 -6.798 5.971 1.00 86.44 89 TYR A C 1
ATOM 747 O O . TYR A 1 89 ? -8.180 -7.164 4.977 1.00 86.44 89 TYR A O 1
ATOM 755 N N . ASP A 1 90 ? -8.008 -5.846 6.795 1.00 89.94 90 ASP A N 1
ATOM 756 C CA . ASP A 1 90 ? -9.308 -5.186 6.614 1.00 89.94 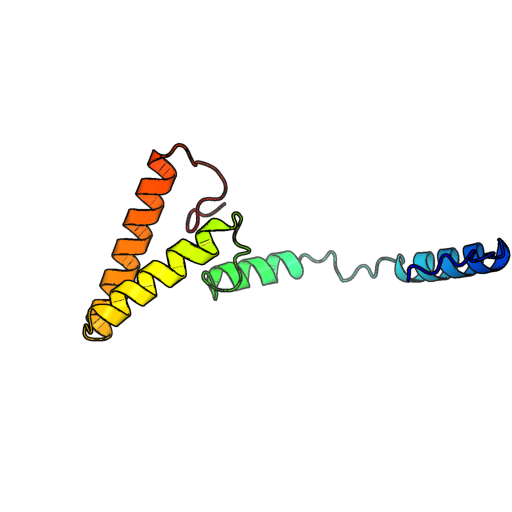90 ASP A CA 1
ATOM 757 C C . ASP A 1 90 ? -9.397 -4.500 5.229 1.00 89.94 90 ASP A C 1
ATOM 759 O O . ASP A 1 90 ? -10.432 -4.544 4.561 1.00 89.94 90 ASP A O 1
ATOM 763 N N . LEU A 1 91 ? -8.298 -3.885 4.766 1.00 87.62 91 LEU A N 1
ATOM 764 C CA . LEU A 1 91 ? -8.207 -3.287 3.432 1.00 87.62 91 LEU A CA 1
ATOM 765 C C . LEU A 1 91 ? -8.302 -4.349 2.331 1.00 87.62 91 LEU A C 1
ATOM 767 O O . LEU A 1 91 ? -9.031 -4.148 1.362 1.00 87.62 91 LEU A O 1
ATOM 771 N N . ILE A 1 92 ? -7.581 -5.463 2.465 1.00 84.69 92 ILE A N 1
ATOM 772 C CA . ILE A 1 92 ? -7.602 -6.561 1.490 1.00 84.69 92 ILE A CA 1
ATOM 773 C C . ILE A 1 92 ? -9.013 -7.139 1.366 1.00 84.69 92 ILE A C 1
ATOM 775 O O . ILE A 1 92 ? -9.512 -7.284 0.251 1.00 84.69 92 ILE A O 1
ATOM 779 N N . GLU A 1 93 ? -9.684 -7.413 2.487 1.00 87.00 93 GLU A N 1
ATOM 780 C CA . GLU A 1 93 ? -11.060 -7.920 2.482 1.00 87.00 93 GLU A CA 1
ATOM 781 C C . GLU A 1 93 ? -12.025 -6.941 1.806 1.00 87.00 93 GLU A C 1
ATOM 783 O O . GLU A 1 93 ? -12.842 -7.353 0.982 1.00 87.00 93 GLU A O 1
ATOM 788 N N . ALA A 1 94 ? -11.899 -5.640 2.089 1.00 88.38 94 ALA A N 1
ATOM 789 C CA . ALA A 1 94 ? -12.723 -4.615 1.455 1.00 88.38 94 ALA A CA 1
ATOM 790 C C . ALA A 1 94 ? -12.494 -4.531 -0.065 1.00 88.38 94 ALA A C 1
ATOM 792 O O . ALA A 1 94 ? -13.451 -4.369 -0.824 1.00 88.38 94 ALA A O 1
ATOM 793 N N . LEU A 1 95 ? -11.244 -4.668 -0.520 1.00 85.56 95 LEU A N 1
ATOM 794 C CA . LEU A 1 95 ? -10.907 -4.685 -1.946 1.00 85.56 95 LEU A CA 1
ATOM 795 C C . LEU A 1 95 ? -11.487 -5.924 -2.637 1.00 85.56 95 LEU A C 1
ATOM 797 O O . LEU A 1 95 ? -12.148 -5.788 -3.667 1.00 85.56 95 LEU A O 1
ATOM 801 N N . ILE A 1 96 ? -11.346 -7.106 -2.034 1.00 84.69 96 ILE A N 1
ATOM 802 C CA . ILE A 1 96 ? -11.934 -8.348 -2.557 1.00 84.69 96 ILE A CA 1
ATOM 803 C C . ILE A 1 96 ? -13.459 -8.229 -2.640 1.00 84.69 96 ILE A C 1
ATOM 805 O O . ILE A 1 96 ? -14.051 -8.526 -3.678 1.00 84.69 96 ILE A O 1
ATOM 809 N N . ALA A 1 97 ? -14.102 -7.734 -1.579 1.00 86.31 97 ALA A N 1
ATOM 810 C CA . ALA A 1 97 ? -15.547 -7.523 -1.549 1.00 86.31 97 ALA A CA 1
ATOM 811 C C . ALA A 1 97 ? -16.026 -6.509 -2.603 1.00 86.31 97 ALA A C 1
ATOM 813 O O . ALA A 1 97 ? -17.156 -6.608 -3.079 1.00 86.31 97 ALA A O 1
ATOM 814 N N . SER A 1 98 ? -15.171 -5.561 -3.006 1.00 83.62 98 SER A N 1
ATOM 815 C CA . SER A 1 98 ? -15.460 -4.608 -4.085 1.00 83.62 9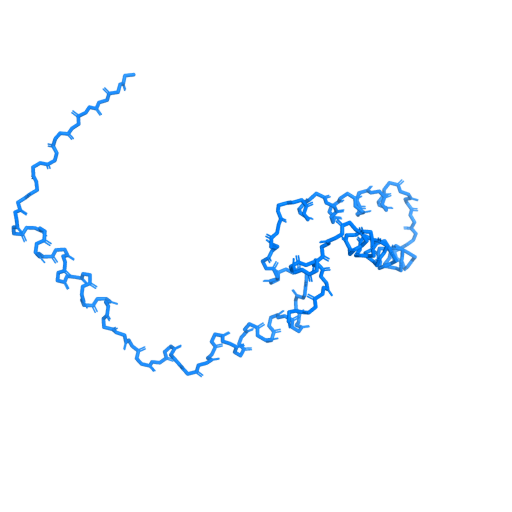8 SER A CA 1
ATOM 816 C C . SER A 1 98 ? -15.383 -5.211 -5.498 1.00 83.62 98 SER A C 1
ATOM 818 O O . SER A 1 98 ? -15.591 -4.496 -6.477 1.00 83.62 98 SER A O 1
ATOM 820 N N . GLY A 1 99 ? -15.146 -6.523 -5.608 1.00 79.69 99 GLY A N 1
ATOM 821 C CA . GLY A 1 99 ? -15.076 -7.245 -6.878 1.00 79.69 99 GLY A CA 1
ATOM 822 C C . GLY A 1 99 ? -13.674 -7.278 -7.476 1.00 79.69 99 GLY A C 1
ATOM 823 O O . GLY A 1 99 ? -13.535 -7.406 -8.687 1.00 79.69 99 GLY A O 1
ATOM 824 N N . GLU A 1 100 ? -12.639 -7.120 -6.650 1.00 73.31 100 GLU A N 1
ATOM 825 C CA . GLU A 1 100 ? -11.255 -7.184 -7.104 1.00 73.31 100 GLU A CA 1
ATOM 826 C C . GLU A 1 100 ? -10.646 -8.538 -6.781 1.00 73.31 100 GLU A C 1
ATOM 828 O O . GLU A 1 100 ? -10.381 -8.896 -5.636 1.00 73.31 100 GLU A O 1
ATOM 833 N N . ASP A 1 101 ? -10.427 -9.302 -7.830 1.00 68.25 101 ASP A N 1
ATOM 834 C CA . ASP A 1 101 ? -9.941 -10.668 -7.809 1.00 68.25 101 ASP A CA 1
ATOM 835 C C . ASP A 1 101 ? -8.497 -10.772 -8.313 1.00 68.25 101 ASP A C 1
ATOM 837 O O . ASP A 1 101 ? -7.751 -11.596 -7.775 1.00 68.25 101 ASP A O 1
ATOM 841 N N . ASP A 1 102 ? -8.078 -9.903 -9.241 1.00 66.62 102 ASP A N 1
ATOM 842 C CA . ASP A 1 102 ? -6.715 -9.862 -9.788 1.00 66.62 102 ASP A CA 1
ATOM 843 C C . ASP A 1 102 ? -5.940 -8.570 -9.429 1.00 66.62 102 ASP A C 1
ATOM 845 O O . ASP A 1 102 ? -6.449 -7.439 -9.513 1.00 66.62 102 ASP A O 1
ATOM 849 N N . GLY A 1 103 ? -4.685 -8.746 -9.002 1.00 66.31 103 GLY A N 1
ATOM 850 C CA . GLY A 1 103 ? -3.776 -7.670 -8.600 1.00 66.31 103 GLY A CA 1
ATOM 851 C C . GLY A 1 103 ? -4.137 -6.966 -7.284 1.00 66.31 103 GLY A C 1
ATOM 852 O O . GLY A 1 103 ? -3.872 -5.769 -7.136 1.00 66.31 103 GLY A O 1
ATOM 853 N N . VAL A 1 104 ? -4.770 -7.654 -6.332 1.00 72.31 104 VAL A N 1
ATOM 854 C CA . VAL A 1 104 ? -4.994 -7.114 -4.977 1.00 72.31 104 VAL A CA 1
ATOM 855 C C . VAL A 1 104 ? -3.685 -7.141 -4.187 1.00 72.31 104 VAL A C 1
ATOM 857 O O . VAL A 1 104 ? -2.973 -8.142 -4.193 1.00 72.31 104 VAL A O 1
ATOM 860 N N . ILE A 1 105 ? -3.361 -6.040 -3.503 1.00 69.19 105 ILE A N 1
ATOM 861 C CA . ILE A 1 105 ? -2.161 -5.955 -2.657 1.00 69.19 105 ILE A CA 1
ATOM 862 C C . ILE A 1 105 ? -2.167 -7.083 -1.611 1.00 69.19 105 ILE A C 1
ATOM 864 O O . ILE A 1 105 ? -3.178 -7.313 -0.959 1.00 69.19 105 ILE A O 1
ATOM 868 N N . GLY A 1 106 ? -1.065 -7.822 -1.472 1.00 62.34 106 GLY A N 1
ATOM 869 C CA . GLY A 1 106 ? -0.960 -8.925 -0.506 1.00 62.34 106 GLY A CA 1
ATOM 870 C C . GLY A 1 106 ? -1.643 -10.239 -0.915 1.00 62.34 106 GLY A C 1
ATOM 871 O O . GLY A 1 106 ? -1.523 -11.224 -0.184 1.00 62.34 106 GLY A O 1
ATOM 872 N N . LYS A 1 107 ? -2.308 -10.303 -2.076 1.00 59.47 107 LYS A N 1
ATOM 873 C CA . LYS A 1 107 ? -2.714 -11.569 -2.695 1.00 59.47 107 LYS A CA 1
ATOM 874 C C . LYS A 1 107 ? -1.552 -12.046 -3.571 1.00 59.47 107 LYS A C 1
ATOM 876 O O . LYS A 1 107 ? -1.196 -11.361 -4.524 1.00 59.47 107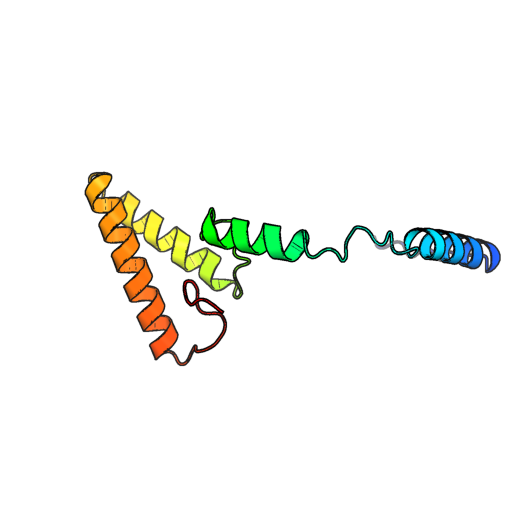 LYS A O 1
ATOM 881 N N . LEU A 1 108 ? -0.929 -13.172 -3.207 1.00 50.75 108 LEU A N 1
ATOM 882 C CA . LEU A 1 108 ? 0.044 -13.844 -4.077 1.00 50.75 108 LEU A CA 1
ATOM 883 C C . LEU A 1 108 ? -0.613 -14.080 -5.445 1.00 50.75 108 LEU A C 1
ATOM 885 O O . LEU A 1 108 ? -1.735 -14.594 -5.494 1.00 50.75 108 LEU A O 1
ATOM 889 N N . ALA A 1 109 ? 0.073 -13.643 -6.502 1.00 45.28 109 ALA A N 1
ATOM 890 C CA . ALA A 1 109 ? -0.236 -14.028 -7.875 1.00 45.28 109 ALA A CA 1
ATOM 891 C C . ALA A 1 109 ? 0.002 -15.532 -8.070 1.00 45.28 109 ALA A C 1
ATOM 893 O O . ALA A 1 109 ? 0.944 -16.063 -7.435 1.00 45.28 109 ALA A O 1
#

Secondary structure (DSSP, 8-state):
----------HHHHHHHHHHHHHHTS--TTTTSSHHHHHHHHHHHH-TTTTS--SSTTHHHHHHHHHHHHHHTT--HHHHHHHHHHHHHHHHHHHHHTT--SS-TT---

Foldseek 3Di:
DDDDDDDPDPVVVVVVVVVVVVVVVPPPVPVPPCPVVVVLVVCCVPPVPPSDDQPDDCVVVQLVVLLVVLVVVVDDPVVSVVSSVVSLVVQQVVCVVVVDDPRGRPDDD

pLDDT: mean 70.49, std 14.04, range [33.66, 91.69]

Sequence (109 aa):
MSFLSWLDYSEAERRKMLDVISLFQQKESRDELGVGTVRDSFADIFFPGTSTIQTRARYFLFVPWIYLDLERRKKDSETTARDARKREYDLIEALIASGEDDGVIGKLA